Protein AF-A0A974BNQ0-F1 (afdb_monomer)

pLDDT: mean 81.72, std 12.33, range [46.53, 94.25]

Secondary structure (DSSP, 8-state):
-----B--SSS-SB-TTT-PBP-B--S---S-S--HHHHHHHHHHHHHS-GGG-TTHHHHHHHHHHHHHH---

Organism: Xenopus laevis (NCBI:txid8355)

Mean predicted aligned error: 8.72 Å

Foldseek 3Di:
DDDDADADDPDPQADPPPRDGDGDDDDDDPDDPDDLVVLVVVLVVLVVVPVVVDPCSVVSNVVSVVVNVPPDD

Structure (mmCIF, N/CA/C/O backbone):
data_AF-A0A974BNQ0-F1
#
_entry.id   AF-A0A974BNQ0-F1
#
loop_
_atom_site.group_PDB
_atom_site.id
_atom_site.type_symbol
_atom_site.label_atom_id
_atom_site.label_alt_id
_atom_site.label_comp_id
_atom_site.label_asym_id
_atom_site.label_entity_id
_atom_site.label_seq_id
_atom_site.pdbx_PDB_ins_code
_atom_site.Cartn_x
_atom_site.Cartn_y
_atom_site.Cartn_z
_atom_site.occupancy
_atom_site.B_iso_or_equiv
_atom_site.auth_seq_id
_atom_site.auth_comp_id
_atom_site.auth_asym_id
_atom_site.auth_atom_id
_atom_site.pdbx_PDB_model_num
ATOM 1 N N . MET A 1 1 ? 27.121 -20.211 -12.449 1.00 46.53 1 MET A N 1
ATOM 2 C CA . MET A 1 1 ? 26.448 -19.305 -13.409 1.00 46.53 1 MET A CA 1
ATOM 3 C C . MET A 1 1 ? 26.087 -18.018 -12.679 1.00 46.53 1 MET A C 1
ATOM 5 O O . MET A 1 1 ? 25.697 -18.115 -11.523 1.00 46.53 1 MET A O 1
ATOM 9 N N . LYS A 1 2 ? 26.240 -16.839 -13.298 1.00 53.66 2 LYS A N 1
ATOM 10 C CA . LYS A 1 2 ? 25.681 -15.588 -12.756 1.00 53.66 2 LYS A CA 1
ATOM 11 C C . LYS A 1 2 ? 24.296 -15.390 -13.360 1.00 53.66 2 LYS A C 1
ATOM 13 O O . LYS A 1 2 ? 24.186 -15.286 -14.577 1.00 53.66 2 LYS A O 1
ATOM 18 N N . TYR A 1 3 ? 23.274 -15.321 -12.517 1.00 63.88 3 TYR A N 1
ATOM 19 C CA . TYR A 1 3 ? 21.974 -14.799 -12.921 1.00 63.88 3 TYR A CA 1
ATOM 20 C C . TYR A 1 3 ? 22.075 -13.274 -12.933 1.00 63.88 3 TYR A C 1
ATOM 22 O O . TYR A 1 3 ? 22.582 -12.669 -11.988 1.00 63.88 3 TYR A O 1
AT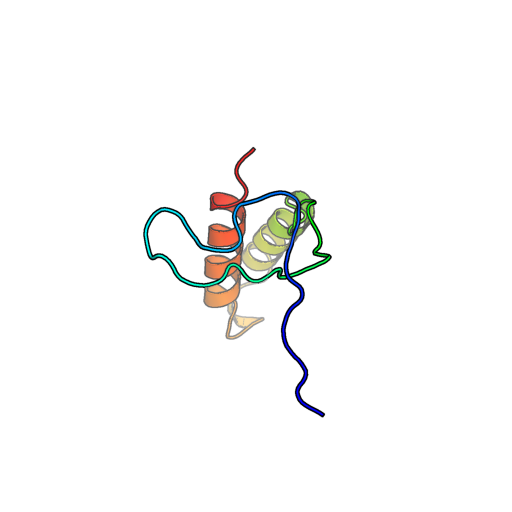OM 30 N N . SER A 1 4 ? 21.661 -12.652 -14.028 1.00 63.66 4 SER A N 1
ATOM 31 C CA . SER A 1 4 ? 21.575 -11.199 -14.160 1.00 63.66 4 SER A CA 1
ATOM 32 C C . SER A 1 4 ? 20.168 -10.851 -14.635 1.00 63.66 4 SER A C 1
ATOM 34 O O . SER A 1 4 ? 19.587 -11.662 -15.363 1.00 63.66 4 SER A O 1
ATOM 36 N N . PRO A 1 5 ? 19.605 -9.700 -14.228 1.00 68.50 5 PRO A N 1
ATOM 37 C CA . PRO A 1 5 ? 18.309 -9.265 -14.727 1.00 68.50 5 PRO A CA 1
ATOM 38 C C . PRO A 1 5 ? 18.302 -9.193 -16.256 1.00 68.50 5 PRO A C 1
ATOM 40 O O . PRO A 1 5 ? 19.339 -8.974 -16.892 1.00 68.50 5 PRO A O 1
ATOM 43 N N . ALA A 1 6 ? 17.124 -9.372 -16.850 1.00 70.88 6 ALA A N 1
ATOM 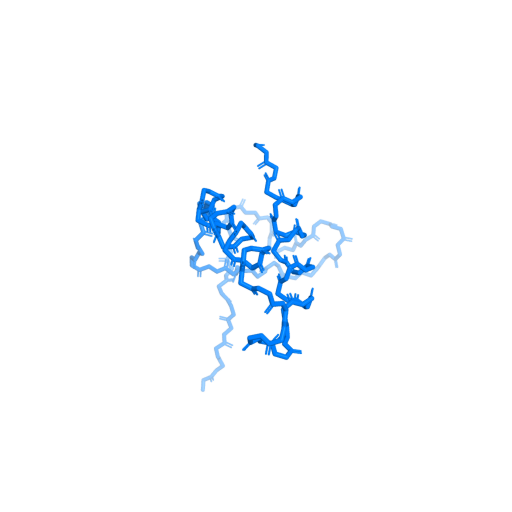44 C CA . ALA A 1 6 ? 16.954 -9.153 -18.278 1.00 70.88 6 ALA A CA 1
ATOM 45 C C . ALA A 1 6 ? 17.219 -7.674 -18.636 1.00 70.88 6 ALA A C 1
ATOM 47 O O . ALA A 1 6 ? 17.120 -6.786 -17.791 1.00 70.88 6 ALA A O 1
ATOM 48 N N . THR A 1 7 ? 17.524 -7.403 -19.904 1.00 67.69 7 THR A N 1
ATOM 49 C CA . THR A 1 7 ? 17.571 -6.043 -20.467 1.00 67.69 7 THR A CA 1
ATOM 50 C C . THR A 1 7 ? 16.462 -5.917 -21.514 1.00 67.69 7 THR A C 1
ATOM 52 O O . THR A 1 7 ? 16.255 -6.858 -22.278 1.00 67.69 7 THR A O 1
ATOM 55 N N . GLY A 1 8 ? 15.779 -4.774 -21.586 1.00 59.59 8 GLY A N 1
ATOM 56 C CA . GLY A 1 8 ? 14.749 -4.460 -22.587 1.00 59.59 8 GLY A CA 1
ATOM 57 C C . GLY A 1 8 ? 13.798 -3.355 -22.089 1.00 59.59 8 GLY A C 1
ATOM 58 O O . GLY A 1 8 ? 14.030 -2.842 -20.995 1.00 59.59 8 GLY A O 1
ATOM 59 N N . PRO A 1 9 ? 12.717 -2.996 -22.815 1.00 63.66 9 PRO A N 1
ATOM 60 C CA . PRO A 1 9 ? 12.367 -3.377 -24.191 1.00 63.66 9 PRO A CA 1
ATOM 61 C C . PRO A 1 9 ? 13.150 -2.454 -25.179 1.00 63.66 9 PRO A C 1
ATOM 63 O O . PRO A 1 9 ? 14.353 -2.340 -24.946 1.00 63.66 9 PRO A O 1
ATOM 66 N N . PRO A 1 10 ? 12.635 -1.811 -26.261 1.00 64.94 10 PRO A N 1
ATOM 67 C CA . PRO A 1 10 ? 13.472 -0.993 -27.162 1.00 64.94 10 PRO A CA 1
ATOM 68 C C . PRO A 1 10 ? 13.777 0.418 -26.604 1.00 64.94 10 PRO A C 1
ATOM 70 O O . PRO A 1 10 ? 13.582 1.427 -27.275 1.00 64.94 10 PRO A O 1
ATOM 73 N N . VAL A 1 11 ? 14.251 0.483 -25.360 1.00 67.44 11 VAL A N 1
ATOM 74 C CA . VAL A 1 11 ? 14.807 1.677 -24.700 1.00 67.44 11 VAL A CA 1
ATOM 75 C C . VAL A 1 11 ? 16.335 1.669 -24.816 1.00 67.44 11 VAL A C 1
ATOM 77 O O . VAL A 1 11 ? 16.941 0.625 -25.072 1.00 67.44 11 VAL A O 1
ATOM 80 N N . THR A 1 12 ? 16.992 2.822 -24.660 1.00 71.56 12 THR A N 1
ATOM 81 C CA . THR A 1 12 ? 18.460 2.890 -24.706 1.00 71.56 12 THR A CA 1
ATOM 82 C C . THR A 1 12 ? 19.090 2.028 -23.614 1.00 71.56 12 THR A C 1
ATOM 84 O O . THR A 1 12 ? 18.688 2.080 -22.457 1.00 71.56 12 THR A O 1
ATOM 87 N N . LEU A 1 13 ? 20.139 1.276 -23.970 1.00 78.75 13 LEU A N 1
ATOM 88 C CA . LEU A 1 13 ? 20.872 0.369 -23.068 1.00 78.75 13 LEU A CA 1
ATOM 89 C C . LEU A 1 13 ? 21.267 1.011 -21.725 1.00 78.75 13 LEU A C 1
ATOM 91 O O . LEU A 1 13 ? 21.320 0.320 -20.705 1.00 78.75 13 LEU A O 1
ATOM 95 N N . ASN A 1 14 ? 21.515 2.322 -21.739 1.00 86.00 14 ASN A N 1
ATOM 96 C CA . ASN A 1 14 ? 21.840 3.133 -20.578 1.00 86.00 14 ASN A CA 1
ATOM 97 C C . ASN A 1 14 ? 20.717 4.142 -20.285 1.00 86.00 14 ASN A C 1
ATOM 99 O O . ASN A 1 14 ? 20.094 4.686 -21.197 1.00 86.00 14 ASN A O 1
ATOM 103 N N . CYS A 1 15 ? 20.509 4.429 -19.000 1.00 83.94 15 CYS A N 1
ATOM 104 C CA . CYS A 1 15 ? 19.646 5.512 -18.535 1.00 83.94 15 CYS A CA 1
ATOM 105 C C . CYS A 1 15 ? 20.200 6.876 -18.973 1.00 83.94 15 CYS A C 1
ATOM 107 O O . CYS A 1 15 ? 21.362 7.176 -18.703 1.00 83.94 15 CYS A O 1
ATOM 109 N N . GLU A 1 16 ? 19.367 7.722 -19.580 1.00 87.88 16 GLU A N 1
ATOM 110 C CA . GLU A 1 16 ? 19.768 9.050 -20.070 1.00 87.88 16 GLU A CA 1
ATOM 111 C C . GLU A 1 16 ? 20.336 9.961 -18.962 1.00 87.88 16 GLU A C 1
ATOM 113 O O . GLU A 1 16 ? 21.329 10.654 -19.184 1.00 87.88 16 GLU A O 1
ATOM 118 N N . PHE A 1 17 ? 19.788 9.880 -17.743 1.00 90.06 17 PHE A N 1
ATOM 119 C CA . PHE A 1 17 ? 20.166 10.736 -16.612 1.00 90.06 17 PHE A CA 1
ATOM 120 C C . PHE A 1 17 ? 21.439 10.294 -15.874 1.00 90.06 17 PHE A C 1
ATOM 122 O O . PHE A 1 17 ? 22.204 11.139 -15.419 1.00 90.06 17 PHE A O 1
ATOM 129 N N . CYS A 1 18 ? 21.666 8.984 -15.710 1.00 91.19 18 CYS A N 1
ATOM 130 C CA . CYS A 1 18 ? 22.757 8.453 -14.869 1.00 91.19 18 CYS A CA 1
ATOM 131 C C . CYS A 1 18 ? 23.738 7.517 -15.593 1.00 91.19 18 CYS A C 1
ATOM 133 O O . CYS A 1 18 ? 24.683 7.017 -14.980 1.00 91.19 18 CYS A O 1
ATOM 135 N N . GLN A 1 19 ? 23.509 7.256 -16.884 1.00 88.88 19 GLN A N 1
ATOM 136 C CA . GLN A 1 19 ? 24.347 6.440 -17.770 1.00 88.88 19 GLN A CA 1
ATOM 137 C C . GLN A 1 19 ? 24.590 4.988 -17.307 1.00 88.88 19 GLN A C 1
ATOM 139 O O . GLN A 1 19 ? 25.425 4.282 -17.868 1.00 88.88 19 GLN A O 1
ATOM 144 N N . GLN A 1 20 ? 23.826 4.503 -16.322 1.00 87.19 20 GLN A N 1
ATOM 145 C CA . GLN A 1 20 ? 23.862 3.111 -15.870 1.00 87.19 20 GLN A CA 1
ATOM 146 C C . GLN A 1 20 ? 23.010 2.205 -16.763 1.00 87.19 20 GLN A C 1
ATOM 148 O O . GLN A 1 20 ? 21.976 2.629 -17.284 1.00 87.19 20 GLN A O 1
ATOM 153 N N . ARG A 1 21 ? 23.422 0.937 -16.898 1.00 84.19 21 ARG A N 1
ATOM 154 C CA . ARG A 1 21 ? 22.718 -0.072 -17.702 1.00 84.19 21 ARG A CA 1
ATOM 155 C C . ARG A 1 21 ? 21.314 -0.334 -17.155 1.00 84.19 21 ARG A C 1
ATOM 157 O O . ARG A 1 21 ? 21.175 -0.827 -16.033 1.00 84.19 21 ARG A O 1
ATOM 164 N N . GLN A 1 22 ? 20.289 -0.105 -17.971 1.00 82.62 22 GLN A N 1
ATOM 165 C CA . GLN A 1 22 ? 18.902 -0.364 -17.586 1.00 82.62 22 GLN A CA 1
ATOM 166 C C . GLN A 1 22 ? 18.668 -1.868 -17.353 1.00 82.62 22 GLN A C 1
ATOM 168 O O . GLN A 1 22 ? 19.110 -2.709 -18.137 1.00 82.62 22 GLN A O 1
ATOM 173 N N . GLN A 1 23 ? 18.009 -2.202 -16.241 1.00 83.06 23 GLN A N 1
ATOM 174 C CA . GLN A 1 23 ? 17.625 -3.566 -15.869 1.00 83.06 23 GLN A CA 1
ATOM 175 C C . GLN A 1 23 ? 16.103 -3.694 -15.960 1.00 83.06 23 GLN A C 1
ATOM 177 O O . GLN A 1 23 ? 15.388 -2.810 -15.492 1.00 83.06 23 GLN A O 1
ATOM 182 N N . LEU A 1 24 ? 15.605 -4.806 -16.497 1.00 81.62 24 LEU A N 1
ATOM 183 C CA . LEU A 1 24 ? 14.195 -5.170 -16.403 1.00 81.62 24 LEU A CA 1
ATOM 184 C C . LEU A 1 24 ? 13.909 -5.876 -15.078 1.00 81.62 24 LEU A C 1
ATOM 186 O O . LEU A 1 24 ? 14.533 -6.888 -14.754 1.00 81.62 24 LEU A O 1
ATOM 190 N N . GLY A 1 25 ? 12.890 -5.391 -14.374 1.00 80.75 25 GLY A N 1
ATOM 191 C CA . GLY A 1 25 ? 12.132 -6.178 -13.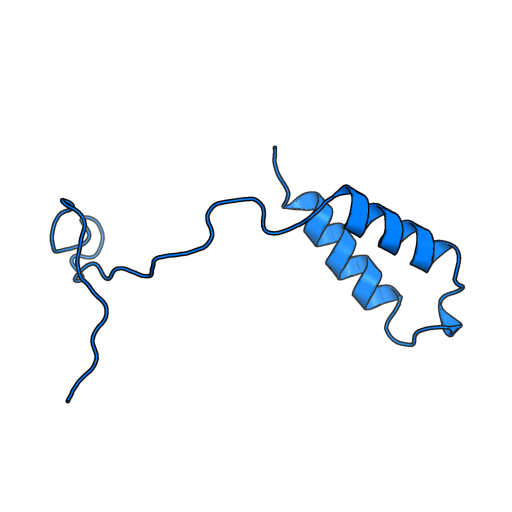408 1.00 80.75 25 GLY A CA 1
ATOM 192 C C . GLY A 1 25 ? 10.793 -6.574 -14.024 1.00 80.75 25 GLY A C 1
ATOM 193 O O . GLY A 1 25 ? 10.018 -5.699 -14.399 1.00 80.75 25 GLY A O 1
ATOM 194 N N . GLY A 1 26 ? 10.517 -7.872 -14.146 1.00 80.38 26 GLY A N 1
ATOM 195 C CA . GLY A 1 26 ? 9.215 -8.360 -14.599 1.00 80.38 26 GLY A CA 1
ATOM 196 C C . GLY A 1 26 ? 9.230 -9.778 -15.186 1.00 80.38 26 GLY A C 1
ATOM 197 O O . GLY A 1 26 ? 10.296 -10.393 -15.259 1.00 80.38 26 GLY A O 1
ATOM 198 N N . PRO A 1 27 ? 8.061 -10.293 -15.616 1.00 83.94 27 PRO A N 1
ATOM 199 C CA . PRO A 1 27 ? 6.751 -9.626 -15.590 1.00 83.94 27 PRO A CA 1
ATOM 200 C C . PRO A 1 27 ? 6.236 -9.375 -14.162 1.00 83.94 27 PRO A C 1
ATOM 202 O O . PRO A 1 27 ? 6.583 -10.107 -13.237 1.00 83.94 27 PRO A O 1
ATOM 205 N N . ILE A 1 28 ? 5.426 -8.328 -13.983 1.00 86.94 28 ILE A N 1
ATOM 206 C CA . ILE A 1 28 ? 4.795 -7.967 -12.702 1.00 86.94 28 ILE A CA 1
ATOM 207 C C . ILE A 1 28 ? 3.275 -7.864 -12.855 1.00 86.94 28 ILE A C 1
ATOM 209 O O . ILE A 1 28 ? 2.766 -7.715 -13.966 1.00 86.94 28 ILE A O 1
ATOM 213 N N . TRP A 1 29 ? 2.556 -7.916 -11.734 1.00 90.50 29 TRP A N 1
ATOM 214 C CA . TRP A 1 29 ? 1.142 -7.551 -11.682 1.00 90.50 29 TRP A CA 1
ATOM 215 C C . TRP A 1 29 ? 0.993 -6.041 -11.914 1.00 90.50 29 TRP A C 1
ATOM 217 O O . TRP A 1 29 ? 1.671 -5.257 -11.252 1.00 90.50 29 TRP A O 1
ATOM 227 N N . ALA A 1 30 ? 0.142 -5.652 -12.866 1.00 89.38 30 ALA A N 1
ATOM 228 C CA . ALA A 1 30 ? -0.061 -4.256 -13.274 1.00 89.38 30 ALA A CA 1
ATOM 229 C C . ALA A 1 30 ? -1.437 -3.687 -12.878 1.00 89.38 30 ALA A C 1
ATOM 231 O O . ALA A 1 30 ? -1.658 -2.487 -13.010 1.00 89.38 30 ALA A O 1
ATOM 232 N N . GLU A 1 31 ? -2.348 -4.538 -12.405 1.00 90.00 31 GLU A N 1
ATOM 233 C CA . GLU A 1 31 ? -3.680 -4.147 -11.932 1.00 90.00 31 GLU A CA 1
ATOM 234 C C . GLU A 1 31 ? -3.649 -3.706 -10.461 1.00 90.00 31 GLU A C 1
ATOM 236 O O . GLU A 1 31 ? -2.619 -3.811 -9.787 1.00 90.00 31 GLU A O 1
ATOM 241 N N . SER A 1 32 ? -4.790 -3.238 -9.937 1.00 89.31 32 SER A N 1
ATOM 242 C CA . SER A 1 32 ? -4.900 -2.821 -8.531 1.00 89.31 32 SER A CA 1
ATOM 243 C C . SER A 1 32 ? -4.352 -3.883 -7.570 1.00 89.31 32 SER A C 1
ATOM 245 O O . SER A 1 32 ? -4.694 -5.066 -7.651 1.00 89.31 32 SER A O 1
ATOM 247 N N . LEU A 1 33 ? -3.519 -3.435 -6.628 1.00 89.31 33 LEU A N 1
ATOM 248 C CA . LEU A 1 33 ? -2.973 -4.265 -5.554 1.00 89.31 33 LEU A CA 1
ATOM 249 C C . LEU A 1 33 ? -3.972 -4.463 -4.398 1.00 89.31 33 LEU A C 1
ATOM 251 O O . LEU A 1 33 ? -3.822 -5.396 -3.612 1.00 89.31 33 LEU A O 1
ATOM 255 N N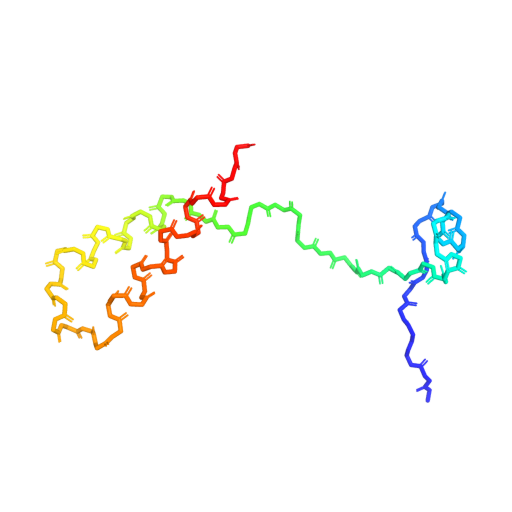 . HIS A 1 34 ? -4.986 -3.597 -4.288 1.00 91.88 34 HIS A N 1
ATOM 256 C CA . HIS A 1 34 ? -5.936 -3.583 -3.175 1.00 91.88 34 HIS A CA 1
ATOM 257 C C . HIS A 1 34 ? -7.395 -3.576 -3.663 1.00 91.88 34 HIS A C 1
ATOM 259 O O . HIS A 1 34 ? -7.770 -2.798 -4.543 1.00 91.88 34 HIS A O 1
ATOM 265 N N . ASP A 1 35 ? -8.227 -4.412 -3.037 1.00 92.62 35 ASP A N 1
ATOM 266 C CA . ASP A 1 35 ? -9.693 -4.329 -3.077 1.00 92.62 35 ASP A CA 1
ATOM 267 C C . ASP A 1 35 ? -10.146 -3.313 -2.011 1.00 92.62 35 ASP A C 1
ATOM 269 O O . ASP A 1 35 ? -9.980 -3.544 -0.809 1.00 92.62 35 ASP A O 1
ATOM 273 N N . LYS A 1 36 ? -10.681 -2.170 -2.459 1.00 90.56 36 LYS A N 1
ATOM 274 C CA . LYS A 1 36 ? -11.123 -1.068 -1.588 1.00 90.56 36 LYS A CA 1
ATOM 275 C C . LYS A 1 36 ? -12.290 -1.484 -0.699 1.00 90.56 36 LYS A C 1
ATOM 277 O O . LYS A 1 36 ? -12.211 -1.319 0.517 1.00 90.56 36 LYS A O 1
ATOM 282 N N . ASP A 1 37 ? -13.316 -2.095 -1.283 1.00 92.56 37 ASP A N 1
ATOM 283 C CA . ASP A 1 37 ? -14.517 -2.521 -0.569 1.00 92.56 37 ASP A CA 1
ATOM 284 C C . ASP A 1 37 ? -14.161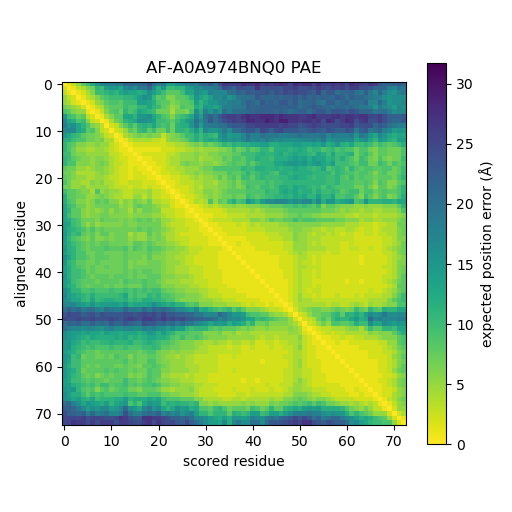 -3.534 0.534 1.00 92.56 37 ASP A C 1
ATOM 286 O O . ASP A 1 37 ? -14.772 -3.554 1.605 1.00 92.56 37 ASP A O 1
ATOM 290 N N . PHE A 1 38 ? -13.167 -4.399 0.300 1.00 93.88 38 PHE A N 1
ATOM 291 C CA . PHE A 1 38 ? -12.657 -5.318 1.320 1.00 93.88 38 PHE A CA 1
ATOM 292 C C . PHE A 1 38 ? -11.928 -4.600 2.460 1.00 93.88 38 PHE A C 1
ATOM 294 O O . PHE A 1 38 ? -12.173 -4.921 3.627 1.00 93.88 38 PHE A O 1
ATOM 301 N N . VAL A 1 39 ? -11.082 -3.614 2.151 1.00 94.25 39 VAL A N 1
ATOM 302 C CA . VAL A 1 39 ? -10.381 -2.803 3.160 1.00 94.25 39 VAL A CA 1
ATOM 303 C C . VAL A 1 39 ? -11.374 -2.021 4.028 1.00 94.25 39 VAL A C 1
ATOM 305 O O . VAL A 1 39 ? -11.274 -2.065 5.257 1.00 94.25 39 VAL A O 1
ATOM 308 N N . GLU A 1 40 ? -12.383 -1.392 3.423 1.00 93.06 40 GLU A N 1
ATOM 309 C CA . GLU A 1 40 ? -13.450 -0.676 4.136 1.00 93.06 40 GLU A CA 1
ATOM 310 C C . GLU A 1 40 ? -14.238 -1.607 5.071 1.00 93.06 40 GLU A C 1
ATOM 312 O O . GLU A 1 40 ? -14.439 -1.288 6.247 1.00 93.06 40 GLU A O 1
ATOM 317 N N . ARG A 1 41 ? -14.597 -2.817 4.608 1.00 93.94 41 ARG A N 1
ATOM 318 C CA . ARG A 1 41 ? -15.248 -3.836 5.454 1.00 93.94 41 ARG A CA 1
ATOM 319 C C . ARG A 1 41 ? -14.402 -4.219 6.673 1.00 93.94 41 ARG A C 1
ATOM 321 O O . ARG A 1 41 ? -14.978 -4.455 7.740 1.00 93.94 41 ARG A O 1
ATOM 328 N N . ILE A 1 42 ? -13.071 -4.279 6.546 1.00 92.00 42 ILE A N 1
ATOM 329 C CA . ILE A 1 42 ? -12.166 -4.570 7.672 1.00 92.00 42 ILE A CA 1
ATOM 330 C C . ILE A 1 42 ? -12.102 -3.391 8.644 1.00 92.00 42 ILE A C 1
ATOM 332 O O . ILE A 1 42 ? -12.230 -3.614 9.848 1.00 92.00 42 ILE A O 1
ATOM 336 N N . LEU A 1 43 ? -11.959 -2.155 8.157 1.00 91.69 43 LEU A N 1
ATOM 337 C CA . LEU A 1 43 ? -11.963 -0.955 9.004 1.00 91.69 43 LEU A CA 1
ATOM 338 C C . LEU A 1 43 ? -13.254 -0.880 9.837 1.00 91.69 43 LEU A C 1
ATOM 340 O O . LEU A 1 43 ? -13.192 -0.862 11.068 1.00 91.69 43 LEU A O 1
ATOM 344 N N . SER A 1 44 ? -14.421 -1.028 9.200 1.00 91.62 44 SER A N 1
ATOM 345 C CA . SER A 1 44 ? -15.708 -1.114 9.908 1.00 91.62 44 SER A CA 1
ATOM 346 C C . SER A 1 44 ? -15.789 -2.299 10.884 1.00 91.62 44 SER A C 1
ATOM 348 O O . SER A 1 44 ? -16.521 -2.265 11.874 1.00 91.62 44 SER A O 1
ATOM 350 N N . ALA A 1 45 ? -15.103 -3.414 10.612 1.00 90.50 45 ALA A N 1
ATOM 351 C CA . ALA A 1 45 ? -15.054 -4.553 11.529 1.00 90.50 45 ALA A CA 1
ATOM 352 C C . ALA A 1 45 ? -14.159 -4.290 12.752 1.00 90.50 45 ALA A C 1
ATOM 354 O O . ALA A 1 45 ? -14.484 -4.792 13.826 1.00 90.50 45 ALA A O 1
ATOM 355 N N . LEU A 1 46 ? -13.089 -3.502 12.623 1.00 88.88 46 LEU A N 1
ATOM 356 C CA . LEU A 1 46 ? -12.219 -3.105 13.736 1.00 88.88 46 LEU A CA 1
ATOM 357 C C . LEU A 1 46 ? -12.911 -2.102 14.666 1.00 88.88 46 LEU A C 1
ATOM 359 O O . LEU A 1 46 ? -12.853 -2.275 15.879 1.00 88.88 46 LEU A O 1
ATOM 363 N N . GLU A 1 47 ? -13.637 -1.127 14.117 1.00 85.19 47 GLU A N 1
ATOM 364 C CA . GLU A 1 47 ? -14.424 -0.167 14.907 1.00 85.19 47 GLU A CA 1
ATOM 365 C C . GLU A 1 47 ? -15.507 -0.862 15.747 1.00 85.19 47 GLU A C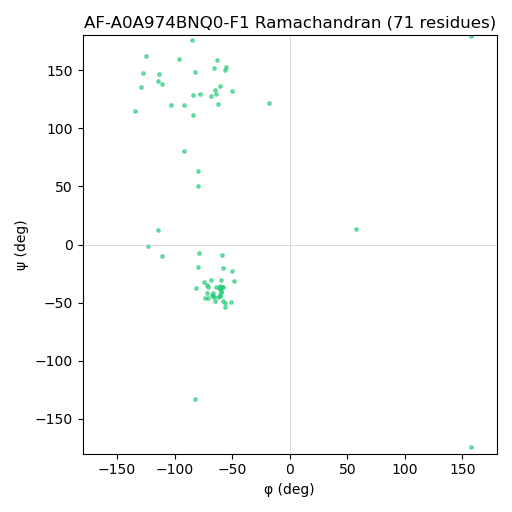 1
ATOM 367 O O . GLU A 1 47 ? -15.677 -0.573 16.932 1.00 85.19 47 GLU A O 1
ATOM 372 N N . ARG A 1 48 ? -16.214 -1.838 15.157 1.00 85.38 48 ARG A N 1
ATOM 373 C CA . ARG A 1 48 ? -17.242 -2.629 15.860 1.00 85.38 48 ARG A CA 1
ATOM 374 C C . ARG A 1 48 ? -16.649 -3.607 16.879 1.00 85.38 48 ARG A C 1
ATOM 376 O O . ARG A 1 48 ? -17.241 -3.826 17.934 1.00 85.38 48 ARG A O 1
ATOM 383 N N . ASN A 1 49 ? -15.494 -4.209 16.587 1.00 73.81 49 ASN A N 1
ATOM 384 C CA . ASN A 1 49 ? -14.827 -5.149 17.488 1.00 73.81 49 ASN A CA 1
ATOM 385 C C . ASN A 1 49 ? -13.821 -4.426 18.390 1.00 73.81 49 ASN A C 1
ATOM 387 O O . ASN A 1 49 ? -12.616 -4.483 18.154 1.00 73.81 49 ASN A O 1
ATOM 391 N N . ASN A 1 50 ? -14.362 -3.808 19.445 1.00 64.62 50 ASN A N 1
ATOM 392 C CA . ASN A 1 50 ? -13.680 -3.140 20.561 1.00 64.62 50 ASN A CA 1
ATOM 393 C C . ASN A 1 50 ? -12.191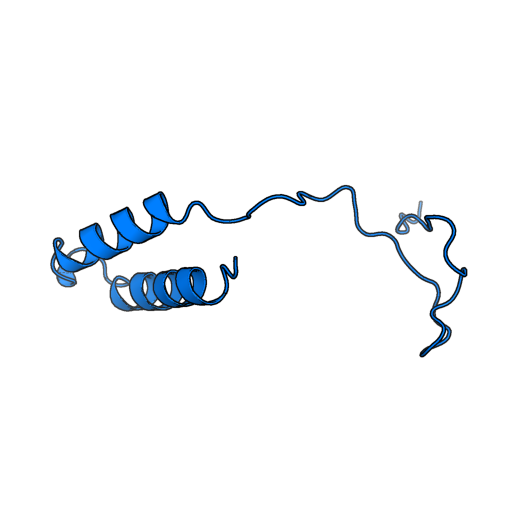 -3.535 20.720 1.00 64.62 50 ASN A C 1
ATOM 395 O O . ASN A 1 50 ? -11.874 -4.714 20.923 1.00 64.62 50 ASN A O 1
ATOM 399 N N . SER A 1 51 ? -11.291 -2.544 20.659 1.00 63.06 51 SER A N 1
ATOM 400 C CA . SER A 1 51 ? -9.839 -2.681 20.401 1.00 63.06 51 SER A CA 1
ATOM 401 C C . SER A 1 51 ? -9.096 -3.710 21.264 1.00 63.06 51 SER A C 1
ATOM 403 O O . SER A 1 51 ? -8.095 -4.282 20.837 1.00 63.06 51 SER A O 1
ATOM 405 N N . LYS A 1 52 ? -9.629 -4.048 22.441 1.00 67.50 52 LYS A N 1
ATOM 406 C CA . LYS A 1 52 ? -9.149 -5.130 23.319 1.00 67.50 52 LYS A CA 1
ATOM 407 C C . LYS A 1 52 ? -9.128 -6.521 22.656 1.00 67.50 52 LYS A C 1
ATOM 409 O O . LYS A 1 52 ? -8.403 -7.391 23.134 1.00 67.50 52 LYS A O 1
ATOM 414 N N . ARG A 1 53 ? -9.883 -6.751 21.569 1.00 81.62 53 ARG A N 1
ATOM 415 C CA . ARG A 1 53 ? -9.889 -8.017 20.803 1.00 81.62 53 ARG A CA 1
ATOM 416 C C . ARG A 1 53 ? -8.537 -8.307 20.140 1.00 81.62 53 ARG A C 1
ATOM 418 O O . ARG A 1 53 ? -8.138 -9.470 20.082 1.00 81.62 53 ARG A O 1
ATOM 425 N N . PHE A 1 54 ? -7.846 -7.270 19.663 1.00 84.00 54 PHE A N 1
ATOM 426 C CA . PHE A 1 54 ? -6.581 -7.376 18.937 1.00 84.00 54 PHE A CA 1
ATOM 427 C C . PHE A 1 54 ? -5.581 -6.347 19.469 1.00 84.00 54 PHE A C 1
ATOM 429 O O . PHE A 1 54 ? -5.742 -5.151 19.253 1.00 84.00 54 PHE A O 1
ATOM 436 N N . LYS A 1 55 ? -4.479 -6.804 20.078 1.00 89.81 55 LYS A N 1
ATOM 437 C CA . LYS A 1 55 ? -3.407 -5.929 20.609 1.00 89.81 55 LYS A CA 1
ATOM 438 C C . LYS A 1 55 ? -2.740 -5.024 19.556 1.00 89.81 55 LYS A C 1
ATOM 440 O O . LYS A 1 55 ? -1.939 -4.170 19.905 1.00 89.81 55 LYS A O 1
ATOM 445 N N . THR A 1 56 ? -3.038 -5.238 18.277 1.00 91.12 56 THR A N 1
ATOM 446 C CA . THR A 1 56 ? -2.533 -4.485 17.125 1.00 91.12 56 THR A CA 1
ATOM 447 C C . THR A 1 56 ? -3.632 -3.714 16.387 1.00 91.12 56 THR A C 1
ATOM 449 O O . THR A 1 56 ? -3.372 -3.258 15.278 1.00 91.12 56 THR A O 1
ATOM 452 N N . ALA A 1 57 ? -4.844 -3.575 16.946 1.00 90.44 57 ALA A N 1
ATOM 453 C CA . ALA A 1 57 ? -5.987 -2.938 16.277 1.00 90.44 57 ALA A CA 1
ATOM 454 C C . ALA A 1 57 ? -5.641 -1.551 15.705 1.00 90.44 57 ALA A C 1
ATOM 456 O O . ALA A 1 57 ? -5.838 -1.323 14.516 1.00 90.44 57 ALA A O 1
ATOM 457 N N . GLU A 1 58 ? -5.018 -0.686 16.512 1.00 90.38 58 GLU A N 1
ATOM 458 C CA . GLU A 1 58 ? -4.572 0.660 16.112 1.00 90.38 58 GLU A CA 1
ATOM 459 C C . GLU A 1 58 ? -3.569 0.625 14.946 1.00 90.38 58 GLU A C 1
ATOM 461 O O . GLU A 1 58 ? -3.674 1.403 14.000 1.00 90.38 58 GLU A O 1
ATOM 466 N N . ARG A 1 59 ? -2.627 -0.331 14.957 1.00 92.56 59 ARG A N 1
ATOM 467 C CA . ARG A 1 59 ? -1.664 -0.516 13.860 1.00 92.56 59 ARG A CA 1
ATOM 468 C C . ARG A 1 59 ? -2.351 -0.986 12.578 1.00 92.56 59 ARG A C 1
ATOM 470 O O . ARG A 1 59 ? -1.980 -0.530 11.502 1.00 92.56 59 ARG A O 1
ATOM 477 N N . ILE A 1 60 ? -3.310 -1.909 12.677 1.00 92.06 60 ILE A N 1
ATOM 478 C CA . ILE A 1 60 ? -4.050 -2.403 11.506 1.00 92.06 60 ILE A CA 1
ATOM 479 C C . ILE A 1 60 ? -4.889 -1.262 10.922 1.00 92.06 60 ILE A C 1
ATOM 481 O O . ILE A 1 60 ? -4.837 -1.045 9.717 1.00 92.06 60 ILE A O 1
ATOM 485 N N . GLN A 1 61 ? -5.584 -0.497 11.768 1.00 91.69 61 GLN A N 1
ATOM 486 C CA . GLN A 1 61 ? -6.344 0.682 11.358 1.00 91.69 61 GLN A CA 1
ATOM 487 C C . GLN A 1 61 ? -5.451 1.692 10.625 1.00 91.69 61 GLN A C 1
ATOM 489 O O . G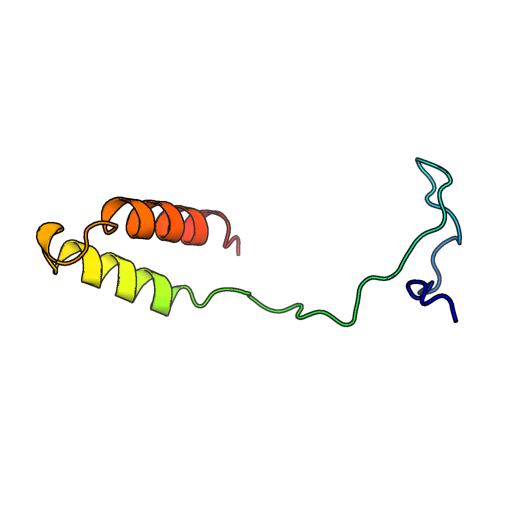LN A 1 61 ? -5.737 2.014 9.479 1.00 91.69 61 GLN A O 1
ATOM 494 N N . GLY A 1 62 ? -4.327 2.112 11.219 1.00 92.19 62 GLY A N 1
ATOM 495 C CA . GLY A 1 62 ? -3.419 3.083 10.594 1.00 92.19 62 GLY A CA 1
ATOM 496 C C . GLY A 1 62 ? -2.840 2.625 9.248 1.00 92.19 62 GLY A C 1
ATOM 497 O O . GLY A 1 62 ? -2.766 3.416 8.310 1.00 92.19 62 GLY A O 1
ATOM 498 N N . VAL A 1 63 ? -2.480 1.341 9.114 1.00 93.88 63 VAL A N 1
ATOM 499 C CA . VAL A 1 63 ? -2.006 0.781 7.833 1.00 93.88 63 VAL A CA 1
ATOM 500 C C . VAL A 1 63 ? -3.124 0.754 6.788 1.00 93.88 63 VAL A C 1
ATOM 502 O O . VAL A 1 63 ? -2.895 1.136 5.644 1.00 93.88 63 VAL A O 1
ATOM 505 N N . LEU A 1 64 ? -4.333 0.325 7.159 1.00 93.00 64 LEU A N 1
ATOM 506 C CA . LEU A 1 64 ? -5.453 0.230 6.220 1.00 93.00 64 LEU A CA 1
ATOM 507 C C . LEU A 1 64 ? -5.999 1.605 5.805 1.00 93.00 64 LEU A C 1
ATOM 509 O O . LEU A 1 64 ? -6.336 1.777 4.637 1.00 93.00 64 LEU A O 1
ATOM 513 N N . SER A 1 65 ? -6.004 2.600 6.697 1.00 90.12 65 SER A N 1
ATOM 514 C CA . SER A 1 65 ? -6.294 3.997 6.341 1.00 90.12 65 SER A CA 1
ATOM 515 C C . SER A 1 65 ? -5.314 4.514 5.283 1.00 90.12 65 SER A C 1
ATOM 517 O O . SER A 1 65 ? -5.741 4.984 4.230 1.00 90.12 65 SER A O 1
ATOM 519 N N . MET A 1 66 ? -4.008 4.314 5.481 1.00 91.38 66 MET A N 1
ATOM 520 C CA . MET A 1 66 ? -2.989 4.697 4.496 1.00 91.38 66 MET A CA 1
ATOM 521 C C . MET A 1 66 ? -3.173 3.979 3.142 1.00 91.38 66 MET A C 1
ATOM 523 O O . MET A 1 66 ? -3.025 4.601 2.090 1.00 91.38 66 MET A O 1
ATOM 527 N N . VAL A 1 67 ? -3.582 2.703 3.142 1.00 89.31 67 VAL A N 1
ATOM 528 C CA . VAL A 1 67 ? -3.933 1.960 1.915 1.00 89.31 67 VAL A CA 1
ATOM 529 C C . VAL A 1 67 ? -5.114 2.599 1.167 1.00 89.31 67 VAL A C 1
ATOM 531 O O . VAL A 1 67 ? -5.088 2.651 -0.066 1.00 89.31 67 VAL A O 1
ATOM 534 N N . THR A 1 68 ? -6.123 3.126 1.871 1.00 84.69 68 THR A N 1
ATOM 535 C CA . THR A 1 68 ? -7.240 3.840 1.218 1.00 84.69 68 THR A CA 1
ATOM 536 C C . THR A 1 68 ? -6.820 5.175 0.594 1.00 84.69 68 THR A C 1
ATOM 538 O O . THR A 1 68 ? -7.354 5.534 -0.453 1.00 84.69 68 THR A O 1
ATOM 541 N N . GLU A 1 69 ? -5.822 5.865 1.158 1.00 82.19 69 GLU A N 1
ATOM 542 C CA . GLU A 1 69 ? -5.321 7.157 0.657 1.00 82.19 69 GLU A CA 1
ATOM 543 C C . GLU A 1 69 ? -4.495 7.028 -0.633 1.00 82.19 69 GLU A C 1
ATOM 545 O O . GLU A 1 69 ? -4.711 7.782 -1.582 1.00 82.19 69 GLU A O 1
ATOM 550 N N . VAL A 1 70 ? -3.565 6.065 -0.708 1.00 73.38 70 VAL A N 1
ATOM 551 C CA . VAL A 1 70 ? -2.706 5.884 -1.904 1.00 73.38 70 VAL A CA 1
ATOM 552 C C . VAL A 1 70 ? -3.388 5.160 -3.056 1.00 73.38 70 VAL A C 1
ATOM 554 O O . VAL A 1 70 ? -2.838 5.090 -4.155 1.00 73.38 70 VAL A O 1
ATOM 557 N N . SER A 1 71 ? -4.590 4.634 -2.837 1.00 63.31 71 SER A N 1
ATOM 558 C CA . SER A 1 71 ? -5.393 4.021 -3.889 1.00 63.31 71 SER A CA 1
ATOM 559 C C . SER A 1 71 ? -6.094 5.104 -4.725 1.00 63.31 71 SER A C 1
ATOM 561 O O . SER A 1 71 ? -7.326 5.194 -4.756 1.00 63.31 71 SER A O 1
ATOM 563 N N . VAL A 1 72 ? -5.293 5.938 -5.395 1.00 55.94 72 VAL A N 1
ATOM 564 C CA . VAL A 1 72 ? -5.730 6.964 -6.355 1.00 55.94 72 VAL A CA 1
ATOM 565 C C . VAL A 1 72 ? -6.574 6.315 -7.469 1.00 55.94 72 VAL A C 1
ATOM 567 O O . VAL A 1 72 ? -6.445 5.119 -7.736 1.00 55.94 72 VAL A O 1
ATOM 570 N N . LYS A 1 73 ? -7.516 7.080 -8.033 1.00 47.47 73 LYS A N 1
ATOM 571 C CA . LYS A 1 73 ? -8.365 6.660 -9.164 1.00 47.47 73 LYS A CA 1
ATOM 572 C C . LYS A 1 73 ? -7.580 6.555 -10.467 1.00 47.47 73 LYS A C 1
ATOM 574 O O . LYS A 1 73 ? -6.700 7.420 -10.662 1.00 47.47 73 LYS A O 1
#

Radius of gyration: 20.52 Å; Cα contacts (8 Å, |Δi|>4): 38; chains: 1; bounding box: 44×30×50 Å

Solvent-accessible surface area (backbone atoms only — not comparable to full-atom values): 4876 Å² total; per-residue (Å²): 134,86,89,71,72,53,72,64,72,102,62,68,67,40,39,91,91,77,64,47,73,53,68,42,87,70,93,73,89,84,67,84,93,68,64,62,73,59,51,52,54,49,51,60,46,48,71,71,48,55,56,86,80,39,98,52,42,70,60,52,47,57,53,51,54,52,53,62,66,73,60,67,132

Se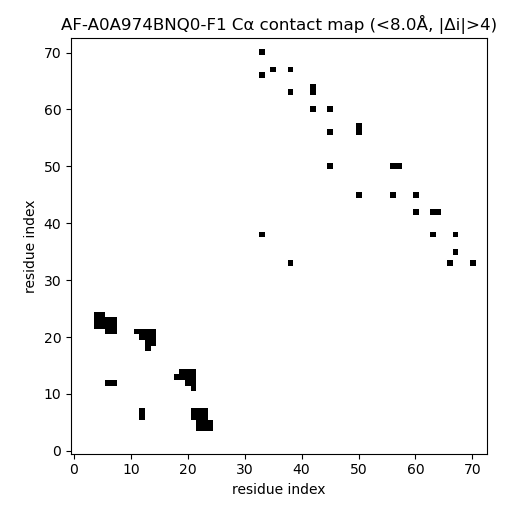quence (73 aa):
MKYSPATGPPVTLNCEFCQQRQQLGGPIWAESLHDKDFVERILSALERNNSKRFKTAERIQGVLSMVTEVSVK

Nearest PDB structures (foldseek):
  4c2m-assembly1_D  TM=2.657E-01  e=5.062E+00  Saccharomyces cerevisiae

InterPro domains:
  IPR002905 tRNA methyltransferase, Trm1 [PF02005] (12-70)
  IPR002905 tRNA methyltransferase, Trm1 [PS51626] (1-73)
  IPR002905 tRNA methyltransferase, Trm1 [PTHR10631] (1-69)
  IPR029063 S-adenosyl-L-methionine-dependent methyltransferase superfamily [G3DSA:3.40.50.150] (3-71)
  IPR029063 S-adenosyl-L-methionine-dependent methyltransferase superfamily [SSF53335] (12-69)